Protein AF-A0A3C1DQE4-F1 (afdb_monomer)

Secondary structure (DSSP, 8-state):
------EEEESS-HHHHHHHHHHH-SSEEEEEEEE--TT--TT--SEEEEEEEETTEEEEEEE--TT----TTSEEEEEESSHHHHHHHHHHHHTTSEE-STTEEE-TTS-EEEEEETTT-

Sequence (121 aa):
MTNIRPFLWFNDQVEEAVEFYTSVFDDSVVLSTTRYPDSAPGPMSGMISATFRIGNQEFVGFNGGPNFKFSPAVSFFIDCETQEEIDYLWERMSEGGTEQQCGWLDDKFGLTWQIVPSVLG

Nearest PDB structures (foldseek):
  1u69-assembly1_A  TM=9.029E-01  e=3.139E-14  Pseudomonas aeruginosa PAO1
  1u69-assembly3_C  TM=9.215E-01  e=1.697E-13  Pseudomonas aeruginosa PAO1
  1u69-assembly2_D  TM=9.402E-01  e=4.495E-13  Pseudomonas aeruginosa PAO1
  3oms-assembly1_A-2  TM=9.102E-01  e=1.010E-13  Bacillus cereus ATCC 14579
  1u7i-assembly1_B  TM=8.967E-01  e=8.311E-14  Pseudomonas aeruginosa PAO1

Mean predicted aligned error: 3.85 Å

Solvent-accessible surface area (backbone atoms only — not comparable to full-atom values): 7010 Å² total; per-residue (Å²): 135,90,82,88,61,59,74,45,73,24,60,84,40,36,55,63,49,52,55,48,53,49,69,73,37,88,59,40,47,82,76,46,75,43,58,52,57,95,84,45,76,79,91,55,62,58,54,41,32,34,36,34,30,51,72,90,48,52,38,34,36,28,41,74,40,84,87,62,73,65,48,76,92,62,59,50,77,44,80,26,91,45,70,68,54,45,52,50,51,48,59,61,46,37,53,81,35,43,79,54,72,96,42,30,28,24,25,61,85,44,49,25,37,32,58,39,51,46,93,82,95

pLDDT: mean 93.62, std 7.52, range [53.94, 98.56]

Foldseek 3Di:
DDDDAAEAEFAPCQVVVLVLVCVLAVQKDWPDWDFDDPPDPDPRGGTQWTWMDHHHGIHIYGNPHDPDAADPVDAEEDADADPVSLVSCCVSQCVCWADDPDQWTQGVRRGIYRDHYNVVD

Radius of gyration: 15.33 Å; Cα contacts (8 Å, |Δi|>4): 218; chains: 1; bounding box: 39×26×41 Å

Structure (mmCIF, N/CA/C/O backbone):
data_AF-A0A3C1DQE4-F1
#
_entry.id   AF-A0A3C1DQE4-F1
#
loop_
_atom_site.group_PDB
_atom_site.id
_atom_site.type_symbol
_atom_site.label_atom_id
_atom_site.label_alt_id
_atom_site.label_comp_id
_atom_site.label_asym_id
_atom_site.label_entity_id
_atom_site.label_seq_id
_atom_site.pdbx_PDB_ins_code
_atom_site.Cartn_x
_atom_site.Cartn_y
_atom_site.Cartn_z
_atom_site.occupancy
_atom_site.B_iso_or_equiv
_atom_site.auth_seq_id
_atom_site.auth_comp_id
_atom_site.auth_asym_id
_atom_site.auth_atom_id
_atom_site.pdbx_PDB_model_num
ATOM 1 N N . MET A 1 1 ? -17.895 -9.477 -16.318 1.00 68.12 1 MET A N 1
ATOM 2 C CA . MET A 1 1 ? -18.113 -8.352 -15.384 1.00 68.12 1 MET A CA 1
ATOM 3 C C . MET A 1 1 ? -16.899 -7.453 -15.456 1.00 68.12 1 MET A C 1
ATOM 5 O O . MET A 1 1 ? -15.800 -7.968 -15.616 1.00 68.12 1 MET A O 1
ATOM 9 N N . THR A 1 2 ? -17.098 -6.143 -15.403 1.00 86.94 2 THR A N 1
ATOM 10 C CA . THR A 1 2 ? -16.003 -5.166 -15.373 1.00 86.94 2 THR A CA 1
ATOM 11 C C . THR A 1 2 ? -15.487 -5.049 -13.942 1.00 86.94 2 THR A C 1
ATOM 13 O O . THR A 1 2 ? -16.301 -4.989 -13.025 1.00 86.94 2 THR A O 1
ATOM 16 N N . ASN A 1 3 ? -14.166 -5.028 -13.755 1.00 89.25 3 ASN A N 1
ATOM 17 C CA . ASN A 1 3 ? -13.531 -4.850 -12.447 1.00 89.25 3 ASN A CA 1
ATOM 18 C C . ASN A 1 3 ? -12.803 -3.497 -12.396 1.00 89.25 3 ASN A C 1
ATOM 20 O O . ASN A 1 3 ? -12.168 -3.114 -13.380 1.00 89.25 3 ASN A O 1
ATOM 24 N N . ILE A 1 4 ? -12.888 -2.792 -11.267 1.00 95.38 4 ILE A N 1
ATOM 25 C CA . ILE A 1 4 ? -12.207 -1.513 -11.018 1.00 95.38 4 ILE A CA 1
ATOM 26 C C . ILE A 1 4 ? -11.233 -1.732 -9.866 1.00 95.38 4 ILE A C 1
ATOM 28 O O . ILE A 1 4 ? -11.600 -2.295 -8.840 1.00 95.38 4 ILE A O 1
ATOM 32 N N . ARG A 1 5 ? -9.984 -1.301 -10.048 1.00 96.12 5 ARG A N 1
ATOM 33 C CA . ARG A 1 5 ? -8.906 -1.493 -9.074 1.00 96.12 5 ARG A CA 1
ATOM 34 C C . ARG A 1 5 ? -8.116 -0.198 -8.925 1.00 96.12 5 ARG A C 1
ATOM 36 O O . ARG A 1 5 ? -7.846 0.429 -9.954 1.00 96.12 5 ARG A O 1
ATOM 43 N N . PRO A 1 6 ? -7.734 0.201 -7.701 1.00 97.88 6 PRO A N 1
ATOM 44 C CA . PRO A 1 6 ? -6.838 1.328 -7.510 1.00 97.88 6 PRO A CA 1
ATOM 45 C C . PRO A 1 6 ? -5.501 1.084 -8.212 1.00 97.88 6 PRO A C 1
ATOM 47 O O . PRO A 1 6 ? -4.957 -0.024 -8.190 1.00 97.88 6 PRO A O 1
ATOM 50 N N . PHE A 1 7 ? -4.985 2.137 -8.838 1.00 97.94 7 PHE A N 1
ATOM 51 C CA . PHE A 1 7 ? -3.685 2.140 -9.492 1.00 97.94 7 PHE A CA 1
ATOM 52 C C . PHE A 1 7 ? -2.755 3.070 -8.715 1.00 97.94 7 PHE A C 1
ATOM 54 O O . PHE A 1 7 ? -3.016 4.267 -8.606 1.00 97.94 7 PHE A O 1
ATOM 61 N N . LEU A 1 8 ? -1.693 2.505 -8.156 1.00 98.44 8 LEU A N 1
ATOM 62 C CA . LEU A 1 8 ? -0.770 3.152 -7.239 1.00 98.44 8 LEU A CA 1
ATOM 63 C C . LEU A 1 8 ? 0.526 3.485 -7.975 1.00 98.44 8 LEU A C 1
ATOM 65 O O . LEU A 1 8 ? 1.192 2.604 -8.523 1.00 98.44 8 LEU A O 1
ATOM 69 N N . TRP A 1 9 ? 0.860 4.773 -8.005 1.00 98.06 9 TRP A N 1
ATOM 70 C CA . TRP A 1 9 ? 2.021 5.288 -8.719 1.00 98.06 9 TRP A CA 1
ATOM 71 C C . TRP A 1 9 ? 3.210 5.442 -7.775 1.00 98.06 9 TRP A C 1
ATOM 73 O O . TRP A 1 9 ? 3.162 6.239 -6.843 1.00 98.06 9 TRP A O 1
ATOM 83 N N . PHE A 1 10 ? 4.292 4.729 -8.064 1.00 97.56 10 PHE A N 1
ATOM 84 C CA . PHE A 1 10 ? 5.531 4.762 -7.298 1.00 97.56 10 PHE A CA 1
ATOM 85 C C . PHE A 1 10 ? 6.688 5.331 -8.121 1.00 97.56 10 PHE A C 1
ATOM 87 O O . PHE A 1 10 ? 6.681 5.335 -9.358 1.00 97.56 10 PHE A O 1
ATOM 94 N N . ASN A 1 11 ? 7.710 5.789 -7.403 1.00 95.06 11 ASN A N 1
ATOM 95 C CA . ASN A 1 11 ? 8.979 6.228 -7.960 1.00 95.06 11 ASN A CA 1
ATOM 96 C C . ASN A 1 11 ? 10.078 5.233 -7.573 1.00 95.06 11 ASN A C 1
ATOM 98 O O . ASN A 1 11 ? 10.724 5.406 -6.548 1.00 95.06 11 ASN A O 1
ATOM 102 N N . ASP A 1 12 ? 10.246 4.187 -8.381 1.00 93.75 12 ASP A N 1
ATOM 103 C CA . ASP A 1 12 ? 11.237 3.115 -8.192 1.00 93.75 12 ASP A CA 1
ATOM 104 C C . ASP A 1 12 ? 11.095 2.311 -6.882 1.00 93.75 12 ASP A C 1
ATOM 106 O O . ASP A 1 12 ? 12.019 1.624 -6.462 1.00 93.75 12 ASP A O 1
ATOM 110 N N . GLN A 1 13 ? 9.912 2.339 -6.259 1.00 96.38 13 GLN A N 1
ATOM 111 C CA . GLN A 1 13 ? 9.634 1.718 -4.954 1.00 96.38 13 GLN A CA 1
ATOM 112 C C . GLN A 1 13 ? 8.535 0.642 -4.992 1.00 96.38 13 GLN A C 1
ATOM 114 O O . GLN A 1 13 ? 8.177 0.110 -3.948 1.00 96.38 13 GLN A O 1
ATOM 119 N N . VAL A 1 14 ? 7.986 0.289 -6.166 1.00 97.62 14 VAL A N 1
ATOM 1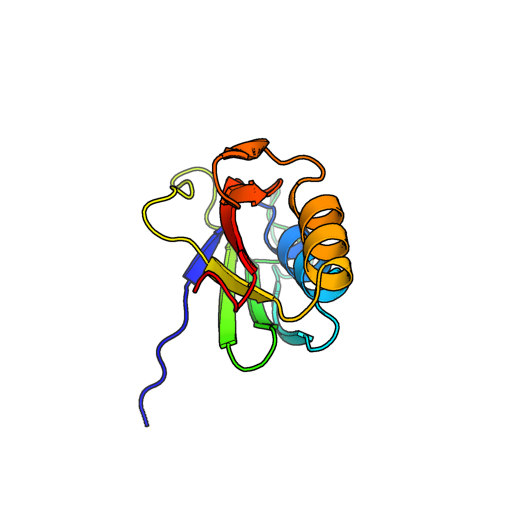20 C CA . VAL A 1 14 ? 6.846 -0.650 -6.249 1.00 97.62 14 VAL A CA 1
ATOM 121 C C . VAL A 1 14 ? 7.133 -2.018 -5.621 1.00 97.62 14 VAL A C 1
ATOM 123 O O . VAL A 1 14 ? 6.252 -2.587 -4.989 1.00 97.62 14 VAL A O 1
ATOM 126 N N . GLU A 1 15 ? 8.347 -2.547 -5.7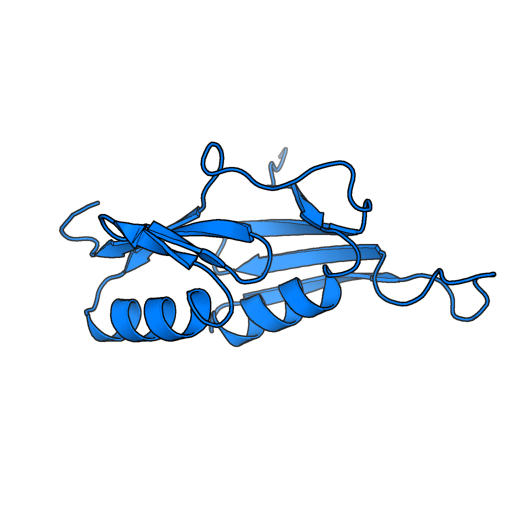79 1.00 97.19 15 GLU A N 1
ATOM 127 C CA . GLU A 1 15 ? 8.730 -3.851 -5.226 1.00 97.19 15 GLU A CA 1
ATOM 128 C C . GLU A 1 15 ? 8.745 -3.810 -3.698 1.00 97.19 15 GLU A C 1
ATOM 130 O O . GLU A 1 15 ? 8.063 -4.606 -3.059 1.00 97.19 15 GLU A O 1
ATOM 135 N N . GLU A 1 16 ? 9.413 -2.803 -3.131 1.00 97.81 16 GLU A N 1
ATOM 136 C CA . GLU A 1 16 ? 9.453 -2.570 -1.688 1.00 97.81 16 GLU A CA 1
ATOM 137 C C . GLU A 1 16 ? 8.048 -2.343 -1.110 1.00 97.81 16 GLU A C 1
ATOM 139 O O . GLU A 1 16 ? 7.736 -2.844 -0.032 1.00 97.81 16 GLU A O 1
ATOM 144 N N . ALA A 1 17 ? 7.184 -1.616 -1.823 1.00 98.31 17 ALA A N 1
ATOM 145 C CA . ALA A 1 17 ? 5.811 -1.361 -1.397 1.00 98.31 17 ALA A CA 1
ATOM 146 C C . ALA A 1 17 ? 4.968 -2.632 -1.364 1.00 98.31 17 ALA A C 1
ATOM 148 O O . ALA A 1 17 ? 4.282 -2.897 -0.380 1.00 98.31 17 ALA A O 1
ATOM 149 N N . VAL A 1 18 ? 5.049 -3.453 -2.409 1.00 98.31 18 VAL A N 1
ATOM 150 C CA . VAL A 1 18 ? 4.314 -4.720 -2.479 1.00 98.31 18 VAL A CA 1
ATOM 151 C C . VAL A 1 18 ? 4.782 -5.677 -1.386 1.00 98.31 18 VAL A C 1
ATOM 153 O O . VAL A 1 18 ? 3.947 -6.264 -0.699 1.00 98.31 18 VAL A O 1
ATOM 156 N N . GLU A 1 19 ? 6.094 -5.815 -1.194 1.00 98.06 19 GLU A N 1
ATOM 157 C CA . GLU A 1 19 ? 6.666 -6.636 -0.121 1.00 98.06 19 GLU A CA 1
ATOM 158 C C . GLU A 1 19 ? 6.243 -6.128 1.256 1.00 98.06 19 GLU A C 1
ATOM 160 O O . GLU A 1 19 ? 5.824 -6.911 2.105 1.00 98.06 19 GLU A O 1
ATOM 165 N N . PHE A 1 20 ? 6.276 -4.812 1.463 1.00 98.44 20 PHE A N 1
ATOM 166 C CA . PHE A 1 20 ? 5.853 -4.205 2.714 1.00 98.44 20 PHE A CA 1
ATOM 167 C C . PHE A 1 20 ? 4.377 -4.478 3.003 1.00 98.44 20 PHE A C 1
ATOM 169 O O . PHE A 1 20 ? 4.075 -5.076 4.033 1.00 98.44 20 PHE A O 1
ATOM 176 N N . TYR A 1 21 ? 3.459 -4.129 2.098 1.00 98.31 21 TYR A N 1
ATOM 177 C CA . TYR A 1 21 ? 2.032 -4.333 2.350 1.00 98.31 21 TYR A CA 1
ATOM 178 C C . TYR A 1 21 ? 1.694 -5.813 2.537 1.00 98.31 21 TYR A C 1
ATOM 180 O O . TYR A 1 21 ? 0.922 -6.157 3.427 1.00 98.31 21 TYR A O 1
ATOM 188 N N . THR A 1 22 ? 2.311 -6.705 1.758 1.00 97.81 22 THR A N 1
ATOM 189 C CA . THR A 1 22 ? 2.071 -8.147 1.925 1.00 97.81 22 THR A CA 1
ATOM 190 C C . THR A 1 22 ? 2.701 -8.738 3.189 1.00 97.81 22 THR A C 1
ATOM 192 O O . THR A 1 22 ? 2.283 -9.797 3.642 1.00 97.81 22 THR A O 1
ATOM 195 N N . SER A 1 23 ? 3.670 -8.047 3.796 1.00 97.75 23 SER A N 1
ATOM 196 C CA . SER A 1 23 ? 4.212 -8.400 5.114 1.00 97.75 23 SER A CA 1
ATOM 197 C C . SER A 1 23 ? 3.407 -7.841 6.291 1.00 97.75 23 SER A C 1
ATOM 199 O O . SER A 1 23 ? 3.532 -8.357 7.397 1.00 97.75 23 SER A O 1
ATOM 201 N N . VAL A 1 24 ? 2.633 -6.771 6.073 1.00 97.25 24 VAL A N 1
ATOM 202 C CA . VAL A 1 24 ? 1.809 -6.124 7.108 1.00 97.25 24 VAL A CA 1
ATOM 203 C C . VAL A 1 24 ? 0.439 -6.787 7.211 1.00 97.25 24 VAL A C 1
ATOM 205 O O . VAL A 1 24 ? -0.070 -6.968 8.308 1.00 97.25 24 VAL A O 1
ATOM 208 N N . PHE A 1 25 ? -0.170 -7.156 6.085 1.00 96.25 25 PHE A N 1
ATOM 209 C CA . PHE A 1 25 ? -1.503 -7.754 6.080 1.00 96.25 25 PHE A CA 1
ATOM 210 C C . PHE A 1 25 ? -1.434 -9.272 5.908 1.00 96.25 25 PHE A C 1
ATOM 212 O O . PHE A 1 25 ? -0.991 -9.756 4.866 1.00 96.25 25 PHE A O 1
ATOM 219 N N . ASP A 1 26 ? -1.946 -10.014 6.892 1.00 92.00 26 ASP A N 1
ATOM 220 C CA . ASP A 1 26 ? -1.945 -11.484 6.886 1.00 92.00 26 ASP A CA 1
ATOM 221 C C . ASP A 1 26 ? -2.740 -12.081 5.709 1.00 92.00 26 ASP A C 1
ATOM 223 O O . ASP A 1 26 ? -2.282 -13.023 5.059 1.00 92.00 26 ASP A O 1
ATOM 227 N N . ASP A 1 27 ? -3.920 -11.530 5.391 1.00 95.88 27 ASP A N 1
ATOM 228 C CA . ASP A 1 27 ? -4.684 -11.914 4.194 1.00 95.88 27 ASP A CA 1
ATOM 229 C C . ASP A 1 27 ? -4.220 -11.089 2.995 1.00 95.88 27 ASP A C 1
ATOM 231 O O . ASP A 1 27 ? -4.869 -10.135 2.564 1.00 95.88 27 ASP A O 1
ATOM 235 N N . SER A 1 28 ? -3.047 -11.420 2.469 1.00 97.94 28 SER A N 1
ATOM 236 C CA . SER A 1 28 ? -2.512 -10.748 1.294 1.00 97.94 28 SER A CA 1
ATOM 237 C C . SER A 1 28 ? -1.785 -11.701 0.352 1.00 97.94 28 SER A C 1
ATOM 239 O O . SER A 1 28 ? -1.326 -12.781 0.722 1.00 97.94 28 SER A O 1
ATOM 241 N N . VAL A 1 29 ? -1.732 -11.333 -0.930 1.00 98.31 29 VAL A N 1
ATOM 242 C CA . VAL A 1 29 ? -1.060 -12.143 -1.952 1.00 98.31 29 VAL A CA 1
ATOM 243 C C . VAL A 1 29 ? -0.627 -11.304 -3.148 1.00 98.31 29 VAL A C 1
ATOM 245 O O . VAL A 1 29 ? -1.378 -10.471 -3.658 1.00 98.31 29 VAL A O 1
ATOM 248 N N . VAL A 1 30 ? 0.574 -11.574 -3.659 1.00 98.50 30 VAL A N 1
ATOM 249 C CA . VAL A 1 30 ? 1.020 -11.069 -4.962 1.00 98.50 30 VAL A CA 1
ATOM 250 C C . VAL A 1 30 ? 0.433 -11.951 -6.063 1.00 98.50 30 VAL A C 1
ATOM 252 O O . VAL A 1 30 ? 0.705 -13.146 -6.126 1.00 98.50 30 VAL A O 1
ATOM 255 N N . LEU A 1 31 ? -0.379 -11.363 -6.940 1.00 98.25 31 LEU A N 1
ATOM 256 C CA . LEU A 1 31 ? -1.088 -12.081 -8.003 1.00 98.25 31 LEU A CA 1
ATOM 257 C C . LEU A 1 31 ? -0.277 -12.154 -9.298 1.00 98.25 31 LEU A C 1
ATOM 259 O O . LEU A 1 31 ? -0.281 -13.170 -9.987 1.00 98.25 31 LEU A O 1
ATOM 263 N N . SER A 1 32 ? 0.396 -11.064 -9.665 1.00 98.00 32 SER A N 1
ATOM 264 C CA . SER A 1 32 ? 1.271 -11.032 -10.839 1.00 98.00 32 SER A CA 1
ATOM 265 C C . SER A 1 32 ? 2.309 -9.926 -10.720 1.00 98.00 32 SER A C 1
ATOM 267 O O . SER A 1 32 ? 2.078 -8.921 -10.052 1.00 98.00 32 SER A O 1
ATOM 269 N N . THR A 1 33 ? 3.447 -10.099 -11.391 1.00 98.00 33 THR A N 1
ATOM 270 C CA . THR A 1 33 ? 4.502 -9.083 -11.474 1.00 98.00 33 THR A CA 1
ATOM 271 C C . THR A 1 33 ? 4.982 -8.946 -12.913 1.00 98.00 33 THR A C 1
ATOM 273 O O . THR A 1 33 ? 5.001 -9.916 -13.671 1.00 98.00 33 THR A O 1
ATOM 276 N N . THR A 1 34 ? 5.365 -7.731 -13.291 1.00 97.19 34 THR A N 1
ATOM 277 C CA . THR A 1 34 ? 6.082 -7.433 -14.532 1.00 97.19 34 THR A CA 1
ATOM 278 C C . THR A 1 34 ? 7.419 -6.823 -14.151 1.00 97.19 34 THR A C 1
ATOM 280 O O . THR A 1 34 ? 7.469 -5.873 -13.370 1.00 97.19 34 THR A O 1
ATOM 283 N N . ARG A 1 35 ? 8.508 -7.361 -14.694 1.00 95.12 35 ARG A N 1
ATOM 284 C CA . ARG A 1 35 ? 9.879 -6.925 -14.410 1.00 95.12 35 ARG A CA 1
ATOM 285 C C . ARG A 1 35 ? 10.575 -6.521 -15.700 1.00 95.12 35 ARG A C 1
ATOM 287 O O . ARG A 1 35 ? 10.204 -6.990 -16.778 1.00 95.12 35 ARG A O 1
ATOM 294 N N . TYR A 1 36 ? 11.585 -5.668 -15.584 1.00 91.44 36 TYR A N 1
ATOM 295 C CA . TYR A 1 36 ? 12.514 -5.471 -16.689 1.00 91.44 36 TYR A CA 1
ATOM 296 C C . TYR A 1 36 ? 13.240 -6.790 -16.989 1.00 91.44 36 TYR A C 1
ATOM 298 O O . TYR A 1 36 ? 13.523 -7.550 -16.062 1.00 91.44 36 TYR A O 1
ATOM 306 N N . PRO A 1 37 ? 13.539 -7.089 -18.264 1.00 89.50 37 PRO A N 1
ATOM 307 C CA . PRO A 1 37 ? 14.406 -8.211 -18.585 1.00 89.50 37 PRO A CA 1
ATOM 308 C C . PRO A 1 37 ? 15.813 -7.947 -18.038 1.00 89.50 37 PRO A C 1
ATOM 310 O O . PRO A 1 37 ? 16.278 -6.809 -18.072 1.00 89.50 37 PRO A O 1
ATOM 313 N N . ASP A 1 38 ? 16.530 -8.996 -17.633 1.00 83.25 38 ASP A N 1
ATOM 314 C CA . ASP A 1 38 ? 17.907 -8.878 -17.118 1.00 83.25 38 ASP A CA 1
ATOM 315 C C . ASP A 1 38 ? 18.872 -8.218 -18.121 1.00 83.25 38 ASP A C 1
ATOM 317 O O . ASP A 1 38 ? 19.904 -7.666 -17.752 1.00 83.25 38 ASP A O 1
ATOM 321 N N . SER A 1 39 ? 18.531 -8.260 -19.411 1.00 86.88 39 SER A N 1
ATOM 322 C CA . SER A 1 39 ? 19.278 -7.627 -20.498 1.00 86.88 39 SER A CA 1
ATOM 323 C C . SER A 1 39 ? 18.897 -6.162 -20.752 1.00 86.88 39 SER A C 1
ATOM 325 O O . SER A 1 39 ? 19.286 -5.612 -21.786 1.00 86.88 39 SER A O 1
ATOM 327 N N . ALA A 1 40 ? 18.068 -5.544 -19.907 1.00 82.50 40 ALA A N 1
ATOM 328 C CA . ALA A 1 40 ? 17.635 -4.166 -20.100 1.00 82.50 40 ALA A CA 1
ATOM 329 C C . ALA A 1 40 ? 18.840 -3.200 -20.042 1.00 82.50 40 ALA A C 1
ATOM 331 O O . ALA A 1 40 ? 19.665 -3.285 -19.132 1.00 82.50 40 ALA A O 1
ATOM 332 N N . PRO A 1 41 ? 18.983 -2.281 -21.014 1.00 69.25 41 PRO A N 1
ATOM 333 C CA . PRO A 1 41 ? 20.079 -1.321 -21.020 1.00 69.25 41 PRO A CA 1
ATOM 334 C C . PRO A 1 41 ? 19.848 -0.179 -20.018 1.00 69.25 41 PRO A C 1
ATOM 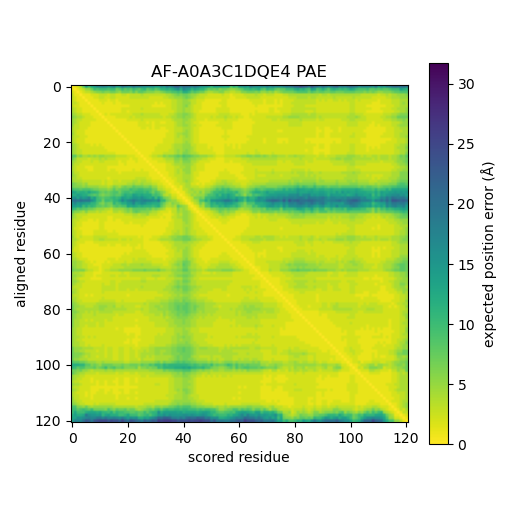336 O O . PRO A 1 41 ? 18.736 0.331 -19.875 1.00 69.25 41 PRO A O 1
ATOM 339 N N . GLY A 1 42 ? 20.931 0.301 -19.400 1.00 69.62 42 GLY A N 1
ATOM 340 C CA . GLY A 1 42 ? 20.904 1.451 -18.489 1.00 69.62 42 GLY A CA 1
ATOM 341 C C . GLY A 1 42 ? 20.469 1.086 -17.061 1.00 69.62 42 GLY A C 1
ATOM 342 O O . GLY A 1 42 ? 20.664 -0.052 -16.649 1.00 69.62 42 GLY A O 1
ATOM 343 N N . PRO A 1 43 ? 19.913 2.032 -16.279 1.00 72.38 43 PRO A N 1
ATOM 344 C CA . PRO A 1 43 ? 19.504 1.786 -14.890 1.00 72.38 43 PRO A CA 1
ATOM 345 C C . PRO A 1 43 ? 18.182 1.006 -14.762 1.00 72.38 43 PRO A C 1
ATOM 347 O O . PRO A 1 43 ? 17.747 0.726 -13.647 1.00 72.38 43 PRO A O 1
ATOM 350 N N . MET A 1 44 ? 17.527 0.670 -15.882 1.00 76.31 44 MET A N 1
ATOM 351 C CA . MET A 1 44 ? 16.252 -0.049 -15.896 1.00 76.31 44 MET A CA 1
ATOM 352 C C . MET A 1 44 ? 16.439 -1.467 -15.352 1.00 76.31 44 MET A C 1
ATOM 354 O O . MET A 1 44 ? 17.012 -2.326 -16.014 1.00 76.31 44 MET A O 1
ATOM 358 N N . SER A 1 45 ? 15.963 -1.702 -14.136 1.00 84.31 45 SER A N 1
ATOM 359 C CA . SER A 1 45 ? 16.086 -2.978 -13.436 1.00 84.31 45 SER A CA 1
ATOM 360 C C . SER A 1 45 ? 14.944 -3.141 -12.433 1.00 84.31 45 SER A C 1
ATOM 362 O O . SER A 1 45 ? 14.236 -2.182 -12.125 1.00 84.31 45 SER A O 1
ATOM 364 N N . GLY A 1 46 ? 14.729 -4.368 -11.960 1.00 89.25 46 GLY A N 1
ATOM 365 C CA . GLY A 1 46 ? 13.706 -4.661 -10.959 1.00 89.25 46 GLY A CA 1
ATOM 366 C C . GLY A 1 46 ? 12.273 -4.661 -11.499 1.00 89.25 46 GLY A C 1
ATOM 367 O O . GLY A 1 46 ? 12.011 -4.933 -12.679 1.00 89.25 46 GLY A O 1
ATOM 368 N N . MET A 1 47 ? 11.327 -4.436 -10.592 1.00 94.25 47 MET A N 1
ATOM 369 C CA . MET A 1 47 ? 9.896 -4.506 -10.870 1.00 94.25 47 MET A CA 1
ATOM 370 C C . MET A 1 47 ? 9.361 -3.237 -11.550 1.00 94.25 47 MET A C 1
ATOM 372 O O . MET A 1 47 ? 9.572 -2.119 -11.089 1.00 94.25 47 MET A O 1
ATOM 376 N N . ILE A 1 48 ? 8.622 -3.429 -12.645 1.00 95.62 48 ILE A N 1
ATOM 377 C CA . ILE A 1 48 ? 7.886 -2.374 -13.356 1.00 95.62 48 ILE A CA 1
ATOM 378 C C . ILE A 1 48 ? 6.508 -2.205 -12.720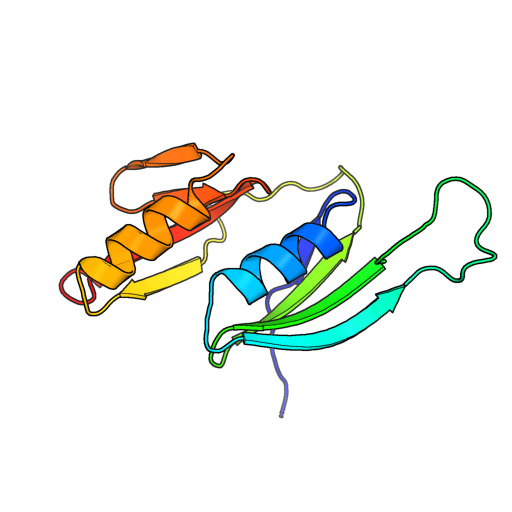 1.00 95.62 48 ILE A C 1
ATOM 380 O O . ILE A 1 48 ? 6.063 -1.089 -12.458 1.00 95.62 48 ILE A O 1
ATOM 384 N N . SER A 1 49 ? 5.816 -3.320 -12.489 1.00 97.94 49 SER A N 1
ATOM 385 C CA . SER A 1 49 ? 4.474 -3.328 -11.919 1.00 97.94 49 SER A CA 1
ATOM 386 C C . SER A 1 49 ? 4.162 -4.625 -11.194 1.00 97.94 49 SER A C 1
ATOM 388 O O . SER A 1 49 ? 4.759 -5.670 -11.468 1.00 97.94 49 SER A O 1
ATOM 390 N N . ALA A 1 50 ? 3.172 -4.568 -10.312 1.00 98.44 50 ALA A N 1
ATOM 391 C CA . ALA A 1 50 ? 2.582 -5.742 -9.694 1.00 98.44 50 ALA A CA 1
ATOM 392 C C . ALA A 1 50 ? 1.075 -5.580 -9.550 1.00 98.44 50 ALA A C 1
ATOM 394 O O . ALA A 1 50 ? 0.579 -4.486 -9.295 1.00 98.44 50 ALA A O 1
ATOM 395 N N . THR A 1 51 ? 0.358 -6.693 -9.667 1.00 98.56 51 THR A N 1
ATOM 396 C CA . THR A 1 51 ? -0.984 -6.812 -9.102 1.00 98.56 51 THR A CA 1
ATOM 397 C C . THR A 1 51 ? -0.867 -7.585 -7.801 1.00 98.56 51 THR A C 1
ATOM 399 O O . THR A 1 51 ? -0.318 -8.687 -7.789 1.00 98.56 51 THR A O 1
ATOM 402 N N . PHE A 1 52 ? -1.398 -7.030 -6.724 1.00 98.56 52 PHE A N 1
ATOM 403 C CA . PHE A 1 52 ? -1.437 -7.665 -5.412 1.00 98.56 52 PHE A CA 1
ATOM 404 C C . PHE A 1 52 ? -2.810 -7.453 -4.788 1.00 98.56 52 PHE A C 1
ATOM 406 O O . PHE A 1 52 ? -3.589 -6.611 -5.237 1.00 98.56 52 PHE A O 1
ATOM 413 N N . ARG A 1 53 ? -3.128 -8.260 -3.787 1.00 98.38 53 ARG A N 1
ATOM 414 C CA . ARG A 1 53 ? -4.411 -8.237 -3.100 1.00 98.38 53 ARG A CA 1
ATOM 415 C C . ARG A 1 53 ? -4.180 -8.173 -1.602 1.00 98.38 53 ARG A C 1
ATOM 417 O O . ARG A 1 53 ? -3.306 -8.875 -1.105 1.00 98.38 53 ARG A O 1
ATOM 424 N N . ILE A 1 54 ? -4.973 -7.348 -0.933 1.00 97.56 54 ILE A N 1
ATOM 425 C CA . ILE A 1 54 ? -5.079 -7.258 0.524 1.00 97.56 54 ILE A CA 1
ATOM 426 C C . ILE A 1 54 ? -6.559 -7.475 0.846 1.00 97.56 54 ILE A C 1
ATOM 428 O O . ILE A 1 54 ? -7.425 -6.784 0.298 1.00 97.56 54 ILE A O 1
ATOM 432 N N . GLY A 1 55 ? -6.860 -8.495 1.641 1.00 94.56 55 GLY A N 1
ATOM 433 C CA . GLY A 1 55 ? -8.202 -9.028 1.823 1.00 94.56 55 GLY A CA 1
ATOM 434 C C . GLY A 1 55 ? -8.868 -9.357 0.483 1.00 94.56 55 GLY A C 1
ATOM 435 O O . GLY A 1 55 ? -8.404 -10.173 -0.320 1.00 94.56 55 GLY A O 1
ATOM 436 N N . ASN A 1 56 ? -9.960 -8.649 0.197 1.00 93.88 56 ASN A N 1
ATOM 437 C CA . ASN A 1 56 ? -10.716 -8.788 -1.049 1.00 93.88 56 ASN A CA 1
ATOM 438 C C . ASN A 1 56 ? -10.425 -7.690 -2.087 1.00 93.88 56 ASN A C 1
ATOM 440 O O . ASN A 1 56 ? -10.993 -7.734 -3.179 1.00 93.88 56 ASN A O 1
ATOM 444 N N . GLN A 1 57 ? -9.552 -6.724 -1.786 1.00 96.94 57 GLN A N 1
ATOM 445 C CA . GLN A 1 57 ? -9.247 -5.609 -2.681 1.00 96.94 57 GLN A CA 1
ATOM 446 C C . GLN A 1 57 ? -7.964 -5.877 -3.470 1.00 96.94 57 GLN A C 1
ATOM 448 O O . GLN A 1 57 ? -6.886 -6.053 -2.906 1.00 96.94 57 GLN A O 1
ATOM 453 N N . GLU A 1 58 ? -8.071 -5.876 -4.799 1.00 97.88 58 GLU A N 1
ATOM 454 C CA . GLU A 1 58 ? -6.907 -5.902 -5.686 1.00 97.88 58 GLU A CA 1
ATOM 455 C C . GLU A 1 58 ? -6.400 -4.488 -5.976 1.00 97.88 58 GLU A C 1
ATOM 457 O O . GLU A 1 58 ? -7.189 -3.579 -6.249 1.00 97.88 58 GLU A O 1
ATOM 462 N N . PHE A 1 59 ? -5.081 -4.347 -6.016 1.00 98.50 59 PHE A N 1
ATOM 463 C CA . PHE A 1 59 ? -4.350 -3.129 -6.338 1.00 98.50 59 PHE A CA 1
ATOM 464 C C . PHE A 1 59 ? -3.392 -3.390 -7.495 1.00 98.50 59 PHE A C 1
ATOM 466 O O . PHE A 1 59 ? -2.896 -4.507 -7.675 1.00 98.50 59 PHE A O 1
ATOM 473 N N . VAL A 1 60 ? -3.099 -2.344 -8.265 1.00 98.56 60 VAL A N 1
ATOM 474 C CA . VAL A 1 60 ? -2.017 -2.354 -9.254 1.00 98.56 60 VAL A CA 1
ATOM 475 C C . VAL A 1 60 ? -0.977 -1.325 -8.840 1.00 98.56 60 VAL A C 1
ATOM 477 O O . VAL A 1 60 ? -1.273 -0.138 -8.832 1.00 98.56 60 VAL A O 1
ATOM 480 N N . GLY A 1 61 ? 0.233 -1.765 -8.508 1.00 98.38 61 GLY A N 1
ATOM 481 C CA . GLY A 1 61 ? 1.382 -0.888 -8.296 1.00 98.38 61 GLY A CA 1
ATOM 482 C C . GLY A 1 61 ? 2.186 -0.715 -9.582 1.00 98.38 61 GLY A C 1
ATOM 483 O O . GLY A 1 61 ? 2.348 -1.676 -10.338 1.00 98.38 61 GLY A O 1
ATOM 484 N N . PHE A 1 62 ? 2.713 0.485 -9.830 1.00 98.00 62 PHE A N 1
ATOM 485 C CA . PHE A 1 62 ? 3.516 0.787 -11.017 1.00 98.00 62 PHE A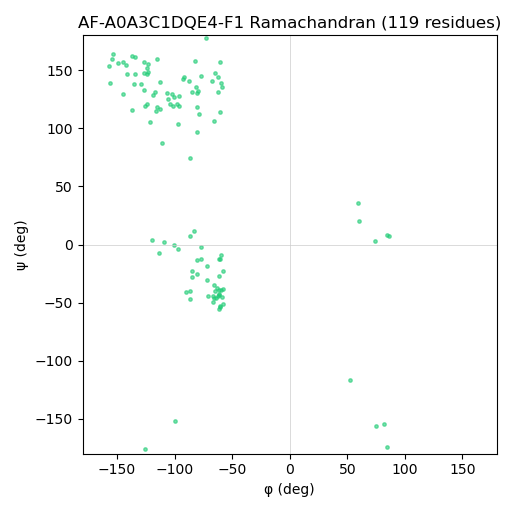 CA 1
ATOM 486 C C . PHE A 1 62 ? 4.632 1.791 -10.724 1.00 98.00 62 PHE A C 1
ATOM 488 O O . PHE A 1 62 ? 4.375 2.874 -10.201 1.00 98.00 62 PHE A O 1
ATOM 495 N N . ASN A 1 63 ? 5.856 1.460 -11.132 1.00 96.44 63 ASN A N 1
ATOM 496 C CA . ASN A 1 63 ? 6.984 2.384 -11.138 1.00 96.44 63 ASN A CA 1
ATOM 497 C C . ASN A 1 63 ? 6.916 3.283 -12.378 1.00 96.44 63 ASN A C 1
ATOM 499 O O . ASN A 1 63 ? 7.347 2.900 -13.465 1.00 96.44 63 ASN A O 1
ATOM 503 N N . GLY A 1 64 ? 6.369 4.487 -12.210 1.00 93.50 64 GLY A N 1
ATOM 504 C CA . GLY A 1 64 ? 6.231 5.473 -13.286 1.00 93.50 64 GLY A CA 1
ATOM 505 C C . GLY A 1 64 ? 7.159 6.686 -13.163 1.00 93.50 64 GLY A C 1
ATOM 506 O O . GLY A 1 64 ? 7.102 7.605 -13.985 1.00 93.50 64 GLY A O 1
ATOM 507 N N . GLY A 1 65 ? 8.016 6.704 -12.143 1.00 92.56 65 GLY A N 1
ATOM 508 C CA . GLY A 1 65 ? 8.957 7.791 -11.879 1.00 92.56 65 GLY A CA 1
ATOM 509 C C . GLY A 1 65 ? 8.343 8.946 -11.072 1.00 92.56 65 GLY A C 1
ATOM 510 O O . GLY A 1 65 ? 7.182 8.884 -10.663 1.00 92.56 65 GLY A O 1
ATOM 511 N N . PRO A 1 66 ? 9.074 10.053 -10.866 1.00 94.62 66 PRO A N 1
ATOM 512 C CA . PRO A 1 66 ? 8.777 11.041 -9.821 1.00 94.62 66 PRO A CA 1
ATOM 513 C C . PRO A 1 66 ? 7.704 12.076 -10.205 1.00 94.62 66 PRO A C 1
ATOM 515 O O . PRO A 1 66 ? 7.551 13.095 -9.531 1.00 94.62 66 PRO A O 1
ATOM 518 N N . ASN A 1 67 ? 6.988 11.855 -11.310 1.00 93.81 67 ASN A N 1
ATOM 519 C CA . ASN A 1 67 ? 6.070 12.835 -11.900 1.00 93.81 67 ASN A CA 1
ATOM 520 C C . ASN A 1 67 ? 4.794 13.041 -11.076 1.00 93.81 67 ASN A C 1
ATOM 522 O O . ASN A 1 67 ? 4.228 14.134 -11.083 1.00 93.81 67 ASN A O 1
ATOM 526 N N . PHE A 1 68 ? 4.346 12.000 -10.375 1.00 96.06 68 PHE A N 1
ATOM 527 C CA . PHE A 1 68 ? 3.151 12.033 -9.544 1.00 96.06 68 PHE A CA 1
ATOM 528 C C . PHE A 1 68 ? 3.492 11.613 -8.122 1.00 96.06 68 PHE A C 1
ATOM 530 O O . PHE A 1 68 ? 4.376 10.789 -7.894 1.00 96.06 68 PHE A O 1
ATOM 537 N N . LYS A 1 69 ? 2.780 12.213 -7.172 1.00 95.62 69 LYS A N 1
ATOM 538 C CA . LYS A 1 69 ? 2.867 11.899 -5.751 1.00 95.62 69 LYS A CA 1
ATOM 539 C C . LYS A 1 69 ? 1.472 11.599 -5.242 1.00 95.62 69 LYS A C 1
ATOM 541 O O . LYS A 1 69 ? 0.502 12.189 -5.728 1.00 95.62 69 LYS A O 1
ATOM 546 N N . PHE A 1 70 ? 1.389 10.712 -4.263 1.00 97.56 70 PHE A N 1
ATOM 547 C CA . PHE A 1 70 ? 0.159 10.524 -3.517 1.00 97.56 70 PHE A CA 1
ATOM 548 C C . PHE A 1 70 ? -0.242 11.816 -2.806 1.00 97.56 70 PHE A C 1
ATOM 550 O O . PHE A 1 70 ? 0.563 12.720 -2.567 1.00 97.56 70 PHE A O 1
ATOM 557 N N . SER A 1 71 ? -1.532 11.905 -2.520 1.00 96.31 71 SER A N 1
ATOM 558 C CA . SER A 1 71 ? -2.096 12.964 -1.704 1.00 96.31 71 SER A CA 1
ATOM 559 C C . SER A 1 71 ? -3.246 12.381 -0.890 1.00 96.31 71 SER A C 1
ATOM 561 O O . SER A 1 71 ? -3.881 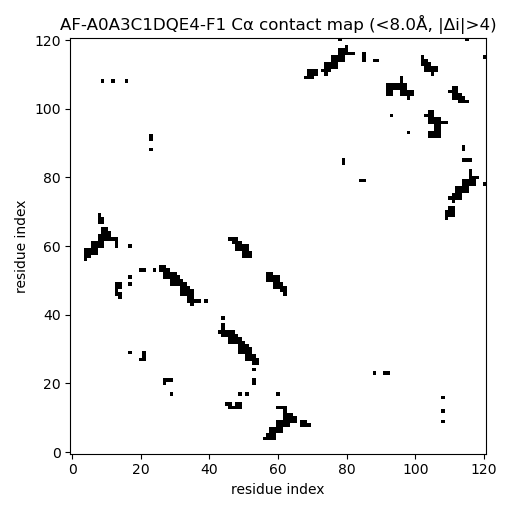11.438 -1.373 1.00 96.31 71 SER A O 1
ATOM 563 N N . PRO A 1 72 ? -3.614 13.005 0.239 1.00 95.69 72 PRO A N 1
ATOM 564 C CA . PRO A 1 72 ? -4.730 12.549 1.069 1.00 95.69 72 PRO A CA 1
ATOM 565 C C . PRO A 1 72 ? -6.097 12.522 0.362 1.00 95.69 72 PRO A C 1
ATOM 567 O O . PRO A 1 72 ? -7.064 12.003 0.913 1.00 95.69 72 PRO A O 1
ATOM 570 N N . ALA A 1 73 ? -6.202 13.081 -0.853 1.00 96.12 73 ALA A N 1
ATOM 571 C CA . ALA A 1 73 ? -7.424 13.076 -1.659 1.00 96.12 73 ALA A CA 1
ATOM 572 C C . ALA A 1 73 ? -7.898 11.661 -2.035 1.00 96.12 73 ALA A C 1
ATOM 574 O O . ALA A 1 73 ? -9.091 11.460 -2.254 1.00 96.12 73 ALA A O 1
ATOM 575 N N . VAL A 1 74 ? -6.977 10.695 -2.109 1.00 96.31 74 VAL A N 1
ATOM 576 C CA . VAL A 1 74 ? -7.295 9.266 -2.161 1.00 96.31 74 VAL A CA 1
ATOM 577 C C . VAL A 1 74 ? -6.517 8.596 -1.040 1.00 96.31 74 VAL A C 1
ATOM 579 O O . VAL A 1 74 ? -5.290 8.638 -1.027 1.00 96.31 74 VAL A O 1
ATOM 582 N N . SER A 1 75 ? -7.244 7.985 -0.113 1.00 96.69 75 SER A N 1
ATOM 583 C CA . SER A 1 75 ? -6.697 7.248 1.021 1.00 96.69 75 SER A CA 1
ATOM 584 C C . SER A 1 75 ? -7.424 5.920 1.187 1.00 96.69 75 SER A C 1
ATOM 586 O O . SER A 1 75 ? -8.523 5.731 0.654 1.00 96.69 75 SER A O 1
ATOM 588 N N . PHE A 1 76 ? -6.799 4.999 1.911 1.00 97.00 76 PHE A N 1
ATOM 589 C CA . PHE A 1 76 ? -7.391 3.705 2.226 1.00 97.00 76 PHE A CA 1
ATOM 590 C C . PHE A 1 76 ? -7.836 3.665 3.676 1.00 97.00 76 PHE A C 1
ATOM 592 O O . PHE A 1 76 ? -7.061 3.948 4.584 1.00 97.00 76 PHE A O 1
ATOM 599 N N . PHE A 1 77 ? -9.107 3.336 3.860 1.00 95.38 77 PHE A N 1
ATOM 600 C CA . PHE A 1 77 ? -9.742 3.214 5.159 1.00 95.38 77 PHE A CA 1
ATOM 601 C C . PHE A 1 77 ? -9.729 1.750 5.579 1.00 95.38 77 PHE A C 1
ATOM 603 O O . PHE A 1 77 ? -10.128 0.889 4.793 1.00 95.38 77 PHE A O 1
ATOM 610 N N . ILE A 1 78 ? -9.239 1.486 6.784 1.00 93.75 78 ILE A N 1
ATOM 611 C CA . ILE A 1 78 ? -9.176 0.155 7.374 1.00 93.75 78 ILE A CA 1
ATOM 612 C C . ILE A 1 78 ? -10.083 0.158 8.597 1.00 93.75 78 ILE A C 1
ATOM 614 O O . ILE A 1 78 ? -9.848 0.911 9.545 1.00 93.75 78 ILE A O 1
ATOM 618 N N . ASP A 1 79 ? -11.106 -0.690 8.544 1.00 92.12 79 ASP A N 1
ATOM 619 C CA . ASP A 1 79 ? -11.982 -0.988 9.669 1.00 92.12 79 ASP A CA 1
ATOM 620 C C . ASP A 1 79 ? -11.270 -1.970 10.603 1.00 92.12 79 ASP A C 1
ATOM 622 O O . ASP A 1 79 ? -11.052 -3.120 10.224 1.00 92.12 79 ASP A O 1
ATOM 626 N N . CYS A 1 80 ? -10.911 -1.523 11.807 1.00 92.62 80 CYS A N 1
ATOM 627 C CA . CYS A 1 80 ? -10.264 -2.378 12.804 1.00 92.62 80 CYS A CA 1
ATOM 628 C C . CYS A 1 80 ? -11.221 -2.750 13.938 1.00 92.62 80 CYS A C 1
ATOM 630 O O . CYS A 1 80 ? -11.833 -1.876 14.565 1.00 92.62 80 CYS A O 1
ATOM 632 N N . GLU A 1 81 ? -11.303 -4.041 14.259 1.00 92.88 81 GLU A N 1
ATOM 633 C CA . GLU A 1 81 ? -12.240 -4.550 15.270 1.00 92.88 81 GLU A CA 1
ATOM 634 C C . GLU A 1 81 ? -11.679 -4.457 16.696 1.00 92.88 81 GLU A C 1
ATOM 636 O O . GLU A 1 81 ? -12.442 -4.335 17.661 1.00 92.88 81 GLU A O 1
ATOM 641 N N . THR A 1 82 ? -10.352 -4.515 16.847 1.00 9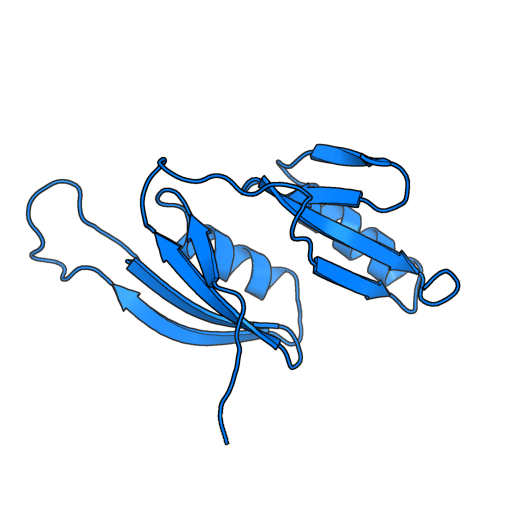4.25 82 THR A N 1
ATOM 642 C CA . THR A 1 82 ? -9.680 -4.555 18.152 1.00 94.25 82 THR A CA 1
ATOM 643 C C . THR A 1 82 ? -8.615 -3.473 18.295 1.00 94.25 82 THR A C 1
ATOM 645 O O . THR A 1 82 ? -8.067 -2.969 17.315 1.00 94.25 82 THR A O 1
ATOM 648 N N . GLN A 1 83 ? -8.299 -3.112 19.543 1.00 92.94 83 GLN A N 1
ATOM 649 C CA . GLN A 1 83 ? -7.225 -2.156 19.819 1.00 92.94 83 GLN A CA 1
ATOM 650 C C . GLN A 1 83 ? -5.861 -2.731 19.422 1.00 92.94 83 GLN A C 1
ATOM 652 O O . GLN A 1 83 ? -5.016 -1.999 18.928 1.00 92.94 83 GLN A O 1
ATOM 657 N N . GLU A 1 84 ? -5.663 -4.040 19.581 1.00 95.56 84 GLU A N 1
ATOM 658 C CA . GLU A 1 84 ? -4.423 -4.713 19.200 1.00 95.56 84 GLU A CA 1
ATOM 659 C C . GLU A 1 84 ? -4.161 -4.633 17.689 1.00 95.56 84 GLU A C 1
ATOM 661 O O . GLU A 1 84 ? -3.017 -4.458 17.277 1.00 95.56 84 GLU A O 1
ATOM 666 N N . GLU A 1 85 ? -5.209 -4.735 16.864 1.00 95.06 85 GLU A N 1
ATOM 667 C CA . GLU A 1 85 ? -5.106 -4.564 15.412 1.00 95.06 85 GLU A CA 1
ATOM 668 C C . GLU A 1 85 ? -4.743 -3.121 15.047 1.00 95.06 85 GLU A C 1
ATOM 670 O O . GLU A 1 85 ? -3.849 -2.901 14.229 1.00 95.06 85 GLU A O 1
ATOM 675 N N . ILE A 1 86 ? -5.390 -2.146 15.696 1.00 95.19 86 ILE A N 1
ATOM 676 C CA . ILE A 1 86 ? -5.079 -0.723 15.518 1.00 95.19 86 ILE A CA 1
ATOM 677 C C . ILE A 1 86 ? -3.619 -0.459 15.867 1.00 95.19 86 ILE A C 1
ATOM 679 O O . ILE A 1 86 ? -2.910 0.139 15.065 1.00 95.19 86 ILE A O 1
ATOM 683 N N . ASP A 1 87 ? -3.167 -0.912 17.036 1.00 95.50 87 ASP A N 1
ATOM 684 C CA . ASP A 1 87 ? -1.810 -0.671 17.522 1.00 95.50 87 ASP A CA 1
ATOM 685 C C . ASP A 1 87 ? -0.774 -1.315 16.589 1.00 95.50 87 ASP A C 1
ATOM 687 O O . ASP A 1 87 ? 0.204 -0.666 16.215 1.00 95.50 87 ASP A O 1
ATOM 691 N N . TYR A 1 88 ? -1.019 -2.556 16.151 1.00 97.00 88 TYR A N 1
ATOM 692 C CA . TYR A 1 88 ? -0.159 -3.261 15.200 1.00 97.00 88 TYR A CA 1
ATOM 693 C C . TYR A 1 88 ? -0.068 -2.526 13.860 1.00 97.00 88 TYR A C 1
ATOM 695 O O . TYR A 1 88 ? 1.030 -2.228 13.386 1.00 97.00 88 TYR A O 1
ATOM 703 N N . LEU A 1 89 ? -1.208 -2.214 13.238 1.00 97.06 89 LEU A N 1
ATOM 704 C CA . LEU A 1 89 ? -1.219 -1.539 11.943 1.00 97.06 89 LEU A CA 1
ATOM 705 C C . LEU A 1 89 ? -0.626 -0.138 12.056 1.00 97.06 89 LEU A C 1
ATOM 707 O O . LEU A 1 89 ? 0.133 0.261 11.179 1.00 97.06 89 LEU A O 1
ATOM 711 N N . TRP A 1 90 ? -0.926 0.590 13.131 1.00 96.75 90 TRP A N 1
ATOM 712 C CA . TRP A 1 90 ? -0.388 1.924 13.360 1.00 96.75 90 TRP A CA 1
ATOM 713 C C . TRP A 1 90 ? 1.135 1.895 13.450 1.00 96.75 90 TRP A C 1
ATOM 715 O O . TRP A 1 90 ? 1.792 2.600 12.689 1.00 96.75 90 TRP A O 1
ATOM 725 N N . GLU A 1 91 ? 1.699 1.036 14.308 1.00 96.44 91 GLU A N 1
ATOM 726 C CA . GLU A 1 91 ? 3.150 0.900 14.479 1.00 96.44 91 GLU A CA 1
ATOM 727 C C . GLU A 1 91 ? 3.846 0.516 13.167 1.00 96.44 91 GLU A C 1
ATOM 729 O O . GLU A 1 91 ? 4.868 1.098 12.802 1.00 96.44 91 GLU A O 1
ATOM 734 N N . ARG A 1 92 ? 3.295 -0.458 12.433 1.00 97.38 92 ARG A N 1
ATOM 735 C CA . ARG A 1 92 ? 3.897 -0.938 11.184 1.00 97.38 92 ARG A CA 1
ATOM 736 C C . ARG A 1 92 ? 3.787 0.086 10.059 1.00 97.38 92 ARG A C 1
ATOM 738 O O . ARG A 1 92 ? 4.757 0.285 9.334 1.00 97.38 92 ARG A O 1
ATOM 745 N N . MET A 1 93 ? 2.622 0.708 9.889 1.00 97.19 93 MET A N 1
ATOM 746 C CA . MET A 1 93 ? 2.330 1.595 8.759 1.00 97.19 93 MET A CA 1
ATOM 747 C C . MET A 1 93 ? 2.897 3.005 8.946 1.00 97.19 93 MET A C 1
ATOM 749 O O . MET A 1 93 ? 3.186 3.665 7.948 1.00 97.19 93 MET A O 1
ATOM 753 N N . SER A 1 94 ? 3.103 3.463 10.188 1.00 96.69 94 SER A N 1
ATOM 754 C CA . SER A 1 94 ? 3.758 4.749 10.461 1.00 96.69 94 SER A CA 1
ATOM 755 C C . SER A 1 94 ? 5.289 4.683 10.377 1.00 96.69 94 SER A C 1
ATOM 757 O O . SER A 1 94 ? 5.943 5.726 10.278 1.00 96.69 94 SER A O 1
ATOM 759 N N . GLU A 1 95 ? 5.886 3.483 10.354 1.00 96.38 95 GLU A N 1
ATOM 760 C CA . GLU A 1 95 ? 7.337 3.296 10.276 1.00 96.38 95 GLU A CA 1
ATOM 761 C C . GLU A 1 95 ? 7.924 3.917 8.995 1.00 96.38 95 GLU A C 1
ATOM 763 O O . GLU A 1 95 ? 7.667 3.480 7.872 1.00 96.38 95 GLU A O 1
ATOM 768 N N . GLY A 1 96 ? 8.751 4.956 9.162 1.00 95.81 96 GLY A N 1
ATOM 769 C CA . GLY A 1 96 ? 9.340 5.710 8.047 1.00 95.81 96 GLY A CA 1
ATOM 770 C C . GLY A 1 96 ? 8.360 6.641 7.320 1.00 95.81 96 GLY A C 1
ATOM 771 O O . GLY A 1 96 ? 8.753 7.278 6.343 1.00 95.81 96 GLY A O 1
ATOM 772 N N . GLY A 1 97 ? 7.116 6.721 7.794 1.00 95.88 97 GLY A N 1
ATOM 773 C CA . GLY A 1 97 ? 6.055 7.585 7.295 1.00 95.88 97 GLY A CA 1
ATOM 774 C C . GLY A 1 97 ? 5.866 8.853 8.133 1.00 95.88 97 GLY A C 1
ATOM 775 O O . GLY A 1 97 ? 6.801 9.384 8.736 1.00 95.88 97 GLY A O 1
ATOM 776 N N . THR A 1 98 ? 4.644 9.381 8.147 1.00 96.81 98 THR A N 1
ATOM 777 C CA . THR A 1 98 ? 4.237 10.547 8.941 1.00 96.81 98 THR A CA 1
ATOM 778 C C . THR A 1 98 ? 2.879 10.297 9.583 1.00 96.81 98 THR A C 1
ATOM 780 O O . THR A 1 98 ? 1.865 10.185 8.897 1.00 96.81 98 THR A O 1
ATOM 783 N N . GLU A 1 99 ? 2.855 10.254 10.912 1.00 96.38 99 GLU A N 1
ATOM 784 C CA . GLU A 1 99 ? 1.615 10.202 11.685 1.00 96.38 99 GLU A CA 1
ATOM 785 C C . GLU A 1 99 ? 0.830 11.513 11.556 1.00 96.38 99 GLU A C 1
ATOM 787 O O . GLU A 1 99 ? 1.397 12.610 11.579 1.00 96.38 99 GLU A O 1
ATOM 792 N N . GLN A 1 100 ? -0.492 11.403 11.457 1.00 92.50 100 GLN A N 1
ATOM 793 C CA . GLN A 1 100 ? -1.411 12.535 11.439 1.00 92.50 100 GLN A CA 1
ATOM 794 C C . GLN A 1 100 ? -2.486 12.383 12.529 1.00 92.50 100 GLN A C 1
ATOM 796 O O . GLN A 1 100 ? -2.444 11.501 13.385 1.00 92.50 100 GLN A O 1
ATOM 801 N N . GLN A 1 101 ? -3.441 13.311 12.556 1.00 88.06 101 GLN A N 1
ATOM 802 C CA . GLN A 1 101 ? -4.500 13.322 13.562 1.00 88.06 101 GLN A CA 1
ATOM 803 C C . GLN A 1 101 ? -5.643 12.371 13.191 1.00 88.06 101 GLN A C 1
ATOM 805 O O . GLN A 1 101 ? -5.869 12.069 12.024 1.00 88.06 101 GLN A O 1
ATOM 810 N N . CYS A 1 102 ? -6.417 11.959 14.196 1.00 87.56 102 CYS A N 1
ATOM 811 C CA . CYS A 1 102 ? -7.691 11.254 14.014 1.00 87.56 102 CYS A CA 1
ATOM 812 C C . CYS A 1 102 ? -7.596 9.921 13.242 1.00 87.56 102 CYS A C 1
ATOM 814 O O . CYS A 1 102 ? -8.508 9.601 12.485 1.00 87.56 102 CYS A O 1
ATOM 816 N N . GLY A 1 103 ? -6.516 9.153 13.426 1.00 90.25 103 GLY A N 1
ATOM 817 C CA . GLY A 1 103 ? -6.339 7.842 12.783 1.00 90.25 103 GLY A CA 1
ATOM 818 C C . GLY A 1 103 ? -5.723 7.899 11.382 1.00 90.25 103 GLY A C 1
ATOM 819 O O . GLY A 1 103 ? -5.649 6.876 10.710 1.00 90.25 1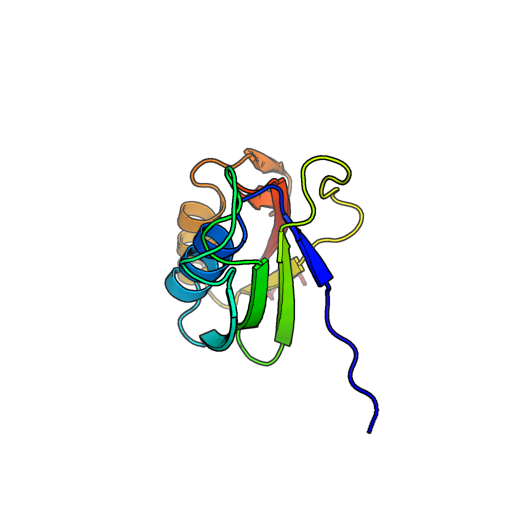03 GLY A O 1
ATOM 820 N N . TRP A 1 104 ? -5.267 9.071 10.937 1.00 96.56 104 TRP A N 1
ATOM 821 C CA . TRP A 1 104 ? -4.619 9.248 9.639 1.00 96.56 104 TRP A CA 1
ATOM 822 C C . TRP A 1 104 ? -3.101 9.089 9.753 1.00 96.56 104 TRP A C 1
ATOM 824 O O . TRP A 1 104 ? -2.497 9.547 10.723 1.00 96.56 104 TRP A O 1
ATOM 834 N N . LEU A 1 105 ? -2.477 8.513 8.731 1.00 97.81 105 LEU A N 1
ATOM 835 C CA . LEU A 1 105 ? -1.027 8.529 8.532 1.00 97.81 105 LEU A CA 1
ATOM 836 C C . LEU A 1 10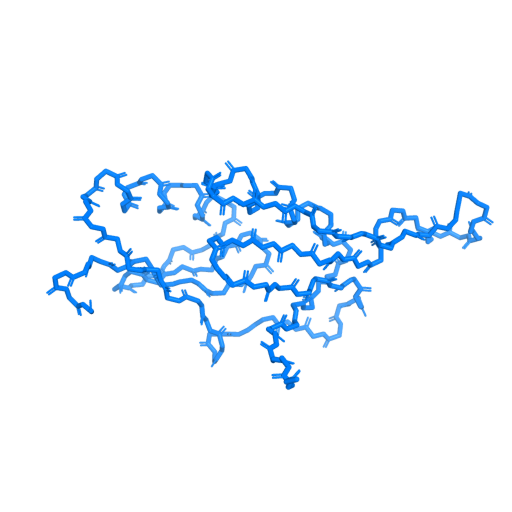5 ? -0.696 8.504 7.039 1.00 97.81 105 LEU A C 1
ATOM 838 O O . LEU A 1 105 ? -1.490 8.018 6.235 1.00 97.81 105 LEU A O 1
ATOM 842 N N . ASP A 1 106 ? 0.485 8.990 6.677 1.00 98.19 106 ASP A N 1
ATOM 843 C CA . ASP A 1 106 ? 1.110 8.694 5.386 1.00 98.19 106 ASP A CA 1
ATOM 844 C C . ASP A 1 106 ? 2.197 7.641 5.611 1.00 98.19 106 ASP A C 1
ATOM 846 O O . ASP A 1 106 ? 3.033 7.815 6.497 1.00 98.19 106 ASP A O 1
ATOM 850 N N . ASP A 1 107 ? 2.205 6.558 4.835 1.00 98.25 107 ASP A N 1
ATOM 851 C CA . ASP A 1 107 ? 3.249 5.532 4.945 1.00 98.25 107 ASP A CA 1
ATOM 852 C C . ASP A 1 107 ? 4.599 6.019 4.378 1.00 98.25 107 ASP A C 1
ATOM 854 O O . ASP A 1 107 ? 4.721 7.122 3.835 1.00 98.25 107 ASP A O 1
ATOM 858 N N . LYS A 1 108 ? 5.647 5.190 4.471 1.00 97.94 108 LYS A N 1
ATOM 859 C CA . LYS A 1 108 ? 6.987 5.523 3.943 1.00 97.94 108 LYS A CA 1
ATOM 860 C C . LYS A 1 108 ? 7.046 5.767 2.425 1.00 97.94 108 LYS A C 1
ATOM 862 O O . LYS A 1 108 ? 8.050 6.279 1.927 1.00 97.94 108 LYS A O 1
ATOM 867 N N . PHE A 1 109 ? 5.996 5.415 1.682 1.00 97.56 109 PHE A N 1
ATOM 868 C CA . PHE A 1 109 ? 5.851 5.690 0.249 1.00 97.56 109 PHE A CA 1
ATOM 869 C C . PHE A 1 109 ? 5.009 6.950 -0.021 1.00 97.56 109 PHE A C 1
ATOM 871 O O . PHE A 1 109 ? 4.880 7.375 -1.172 1.00 97.56 109 PHE A O 1
ATOM 878 N N . GLY A 1 110 ? 4.460 7.566 1.030 1.00 97.31 110 GLY A N 1
ATOM 879 C CA . GLY A 1 110 ? 3.614 8.755 0.991 1.00 97.31 110 GLY A CA 1
ATOM 880 C C . GLY A 1 110 ? 2.136 8.466 0.730 1.00 97.31 110 GLY A C 1
ATOM 881 O O . GLY A 1 110 ? 1.386 9.407 0.477 1.00 97.31 110 GLY A O 1
ATOM 882 N N . LEU A 1 111 ? 1.711 7.200 0.736 1.00 98.00 111 LEU A N 1
ATOM 883 C CA . LEU A 1 111 ? 0.309 6.834 0.557 1.00 98.00 111 LEU A CA 1
ATOM 884 C C . LEU A 1 111 ? -0.448 7.024 1.876 1.00 98.00 111 LEU A C 1
ATOM 886 O O . LEU A 1 111 ? 0.002 6.570 2.925 1.00 98.00 111 LEU A O 1
ATOM 890 N N . THR A 1 112 ? -1.603 7.687 1.814 1.00 98.31 112 THR A N 1
ATOM 891 C CA . THR A 1 112 ? -2.397 8.013 3.001 1.00 98.31 112 THR A CA 1
ATOM 892 C C . THR A 1 112 ? -3.317 6.858 3.404 1.00 98.31 112 THR A C 1
ATOM 894 O O . THR A 1 112 ? -4.092 6.348 2.588 1.00 98.31 112 THR A O 1
ATOM 897 N N . TRP A 1 113 ? -3.292 6.508 4.686 1.00 97.94 113 TRP A N 1
ATOM 898 C CA . TRP A 1 113 ? -4.113 5.475 5.315 1.00 97.94 113 TRP A CA 1
ATOM 899 C C . TRP A 1 113 ? -4.915 6.052 6.482 1.00 97.94 113 TRP A C 1
ATOM 901 O O . TRP A 1 113 ? -4.470 6.977 7.161 1.00 97.94 113 TRP A O 1
ATOM 911 N N . GLN A 1 114 ? -6.102 5.496 6.707 1.00 97.31 114 GLN A N 1
ATOM 912 C CA . GLN A 1 114 ? -6.970 5.787 7.843 1.00 97.31 114 GLN A CA 1
ATOM 913 C C . GLN A 1 114 ? -7.204 4.483 8.604 1.00 97.31 114 GLN A C 1
ATOM 915 O O . GLN A 1 114 ? -7.938 3.620 8.129 1.00 97.31 114 GLN A O 1
ATOM 920 N N . ILE A 1 115 ? -6.558 4.334 9.756 1.00 95.44 115 ILE A N 1
ATOM 921 C CA . ILE A 1 115 ? -6.699 3.173 10.639 1.00 95.44 115 ILE A CA 1
ATOM 922 C C . ILE A 1 115 ? -7.702 3.571 11.712 1.00 95.44 115 ILE A C 1
ATOM 924 O O . ILE A 1 115 ? -7.391 4.382 12.591 1.00 95.44 115 ILE A O 1
ATOM 928 N N . VAL A 1 116 ? -8.932 3.074 11.594 1.00 90.88 116 VAL A N 1
ATOM 929 C CA . VAL A 1 116 ? -10.057 3.569 12.389 1.00 90.88 116 VAL A CA 1
ATOM 930 C C . VAL A 1 116 ? -10.740 2.405 13.109 1.00 90.88 116 VAL A C 1
ATOM 932 O O . VAL A 1 116 ? -11.039 1.388 12.487 1.00 90.88 116 VAL A O 1
ATOM 935 N N . PRO A 1 117 ? -11.024 2.535 14.420 1.00 87.00 117 PRO A N 1
ATOM 936 C CA . PRO A 1 117 ? -11.846 1.555 15.116 1.00 87.00 117 PRO A CA 1
ATOM 937 C C . PRO A 1 117 ? -13.233 1.451 14.469 1.00 87.00 117 PRO A C 1
ATOM 939 O O . PRO A 1 117 ? -13.887 2.481 14.298 1.00 87.00 117 PRO A O 1
ATOM 942 N N . SER A 1 118 ? -13.755 0.242 14.249 1.00 83.25 118 SER A N 1
ATOM 943 C CA . SER A 1 118 ? -15.106 0.024 13.687 1.00 83.25 118 SER A CA 1
ATOM 944 C C . SER A 1 118 ? -16.243 0.608 14.543 1.00 83.25 118 SER A C 1
ATOM 946 O O . SER A 1 118 ? -17.392 0.695 14.127 1.00 83.25 118 SER A O 1
ATOM 948 N N . VAL A 1 119 ? -15.966 1.011 15.789 1.00 77.19 119 VAL A N 1
ATOM 949 C CA . VAL A 1 119 ? -16.934 1.744 16.627 1.00 77.19 119 VAL A CA 1
ATOM 950 C C . VAL A 1 119 ? -17.063 3.226 16.243 1.00 77.19 119 VAL A C 1
ATOM 952 O O . VAL A 1 119 ? -17.977 3.900 16.722 1.00 77.19 119 VAL A O 1
ATOM 955 N N . LEU A 1 120 ? -16.153 3.743 15.411 1.00 69.31 120 LEU A N 1
ATOM 956 C CA . LEU A 1 120 ? -16.108 5.125 14.924 1.00 69.31 120 LEU A CA 1
ATOM 957 C C . LEU A 1 120 ? -16.360 5.250 13.408 1.00 69.31 120 LEU A C 1
ATOM 959 O O . LEU A 1 120 ? -16.502 6.383 12.940 1.00 69.31 120 LEU A O 1
ATOM 963 N N . GLY A 1 121 ? -16.438 4.136 12.666 1.00 53.94 121 GLY A N 1
ATOM 964 C CA . GLY A 1 121 ? -16.653 4.073 11.215 1.00 53.94 121 GLY A CA 1
ATOM 965 C C . GLY A 1 121 ? -17.380 2.804 10.809 1.00 53.94 121 GLY A C 1
ATOM 966 O O . GLY A 1 121 ? -16.958 1.739 11.303 1.00 53.94 121 GLY A O 1
#